Protein AF-A0A831UVM7-F1 (afdb_monomer_lite)

Radius of gyration: 15.85 Å; chains: 1; bounding box: 36×24×49 Å

Secondary structure (DSSP, 8-state):
----TTS-HHHHHHHHHHHHHHHTT----HHHHHTT----HHHHHHHHHHHHHHH-PPPPPHHHHHHHHHHHTT--HHHHHHHHHHHHHTHHHHTTS-HHHHHHHHHHHHTTT-TTHHHHHHHHHT--HHHHHHHHTTS--

Foldseek 3Di:
DLDLPPADPQLLVLLVVQLVCQLVLNHDASVVSVVVGPHDPVSNVSNNVSVCVVPVGDHHDLLSLLVQLCVQLVHDPVLSVQLVVQCVQQVVLPPPDDSLLSSLLSSCVSVVNDDCSLVSSCVSSVHDSVSNVVSNVSTDD

pLDDT: mean 91.35, std 7.38, range [43.38, 97.38]

Sequence (141 aa):
MHDLEGLSAGAVAVAALWLAARDLGGPRPLSDFLKCSKADKSAVKRAAWRLEEAARGRRPPIEDYVKMVAARARLPAPVVRRALEILEGNRRAVVGRNPWVLAAAALWLATYKEYGMLIRLAEAAGATVEGVENAARRMRV

Structure (mmCIF, N/CA/C/O backbone):
data_AF-A0A831UVM7-F1
#
_entry.id   AF-A0A831UVM7-F1
#
loop_
_atom_site.group_PDB
_atom_site.id
_atom_site.type_symbol
_atom_site.label_atom_id
_atom_site.label_alt_id
_atom_site.label_comp_id
_atom_site.label_asym_id
_atom_site.label_entity_id
_atom_site.label_seq_id
_atom_site.pdbx_PDB_ins_code
_atom_site.Cartn_x
_atom_site.Cartn_y
_atom_site.Cartn_z
_atom_site.occupancy
_atom_site.B_iso_or_equiv
_atom_site.auth_seq_id
_atom_site.auth_comp_id
_atom_site.auth_asym_id
_atom_site.auth_atom_id
_atom_site.pdbx_PDB_model_num
ATOM 1 N N . MET A 1 1 ? 4.087 7.799 -29.986 1.00 43.38 1 MET A N 1
ATOM 2 C CA . MET A 1 1 ? 4.817 6.521 -29.859 1.00 43.38 1 MET A CA 1
ATOM 3 C C . MET A 1 1 ? 5.268 6.452 -28.408 1.00 43.38 1 MET A C 1
ATOM 5 O O . MET A 1 1 ? 6.009 7.339 -28.004 1.00 43.38 1 MET A O 1
ATOM 9 N N . HIS A 1 2 ? 4.715 5.556 -27.581 1.00 58.69 2 HIS A N 1
ATOM 10 C CA . HIS A 1 2 ? 5.130 5.455 -26.172 1.00 58.69 2 HIS A CA 1
ATOM 11 C C . HIS A 1 2 ? 6.469 4.739 -26.143 1.00 58.69 2 HIS A C 1
ATOM 13 O O . HIS A 1 2 ? 6.549 3.516 -26.096 1.00 58.69 2 HIS A O 1
ATOM 19 N N . ASP A 1 3 ? 7.506 5.536 -26.315 1.00 71.12 3 ASP A N 1
ATOM 20 C CA . ASP A 1 3 ? 8.836 5.039 -26.553 1.00 71.12 3 ASP A CA 1
ATOM 21 C C . ASP A 1 3 ? 9.425 4.488 -25.249 1.00 71.12 3 ASP A C 1
ATOM 23 O O . ASP A 1 3 ? 9.542 5.207 -24.257 1.00 71.12 3 ASP A O 1
ATOM 27 N N . LEU A 1 4 ? 9.732 3.192 -25.204 1.00 79.00 4 LEU A N 1
ATOM 28 C CA . LEU A 1 4 ? 10.428 2.560 -24.079 1.00 79.00 4 LEU A CA 1
ATOM 29 C C . LEU A 1 4 ? 11.954 2.671 -24.229 1.00 79.00 4 LEU A C 1
ATOM 31 O O . LEU A 1 4 ? 12.676 2.222 -23.336 1.00 79.00 4 LEU A O 1
ATOM 35 N N . GLU A 1 5 ? 12.447 3.289 -25.306 1.00 79.31 5 GLU A N 1
ATOM 36 C CA . GLU A 1 5 ? 13.867 3.530 -25.524 1.00 79.31 5 GLU A CA 1
ATOM 37 C C . GLU A 1 5 ? 14.482 4.349 -24.379 1.00 79.31 5 GLU A C 1
ATOM 39 O O . GLU A 1 5 ? 13.838 5.142 -23.670 1.00 79.31 5 GLU A O 1
ATOM 44 N N . GLY A 1 6 ? 15.764 4.068 -24.138 1.00 82.56 6 GLY A N 1
ATOM 45 C CA . GLY A 1 6 ? 16.542 4.635 -23.038 1.00 82.56 6 GLY A CA 1
ATOM 46 C C . GLY A 1 6 ? 16.225 4.060 -21.651 1.00 82.56 6 GLY A C 1
ATOM 47 O O . GLY A 1 6 ? 16.908 4.406 -20.686 1.00 82.56 6 GLY A O 1
ATOM 48 N N . LEU A 1 7 ? 15.226 3.179 -21.509 1.00 86.75 7 LEU A N 1
ATOM 49 C CA . LEU A 1 7 ? 14.958 2.467 -20.258 1.00 86.75 7 LEU A CA 1
ATOM 50 C C . LEU A 1 7 ? 15.640 1.099 -20.256 1.00 86.75 7 LEU A C 1
ATOM 52 O O . LEU A 1 7 ? 15.671 0.391 -21.259 1.00 86.75 7 LEU A O 1
ATOM 56 N N . SER A 1 8 ? 16.171 0.694 -19.100 1.00 90.38 8 SER A N 1
ATOM 57 C CA . SER A 1 8 ? 16.760 -0.637 -18.975 1.00 90.38 8 SER A CA 1
ATOM 58 C C . SER A 1 8 ? 15.682 -1.716 -19.086 1.00 90.38 8 SER A C 1
ATOM 60 O O . SER A 1 8 ? 14.595 -1.587 -18.514 1.00 90.38 8 SER A O 1
ATOM 62 N N . ALA A 1 9 ? 16.008 -2.825 -19.755 1.00 91.19 9 ALA A N 1
ATOM 63 C CA . ALA A 1 9 ? 15.102 -3.967 -19.890 1.00 91.19 9 ALA A CA 1
ATOM 64 C C . ALA A 1 9 ? 14.595 -4.466 -18.524 1.00 91.19 9 ALA A C 1
ATOM 66 O O . ALA A 1 9 ? 13.418 -4.780 -18.368 1.00 91.19 9 ALA A O 1
ATOM 67 N N . GLY A 1 10 ? 15.458 -4.448 -17.501 1.00 92.75 10 GLY A N 1
ATOM 68 C CA . GLY A 1 10 ? 15.077 -4.796 -16.132 1.00 92.75 10 GLY A CA 1
ATOM 69 C C . GLY A 1 10 ? 14.020 -3.861 -15.534 1.00 92.75 10 GLY A C 1
ATOM 70 O O . GLY A 1 10 ? 13.100 -4.333 -14.870 1.00 92.75 10 GLY A O 1
ATOM 71 N N . ALA A 1 11 ? 14.102 -2.550 -15.781 1.00 94.12 11 ALA A N 1
ATOM 72 C CA . ALA A 1 11 ? 13.097 -1.606 -15.296 1.00 94.12 11 ALA A CA 1
ATOM 73 C C . ALA A 1 11 ? 11.744 -1.800 -15.993 1.00 94.12 11 ALA A C 1
ATOM 75 O O . ALA A 1 11 ? 10.707 -1.775 -15.328 1.00 94.12 11 ALA A O 1
ATOM 76 N N . VAL A 1 12 ? 11.762 -2.041 -17.307 1.00 94.56 12 VAL A N 1
ATOM 77 C CA . VAL A 1 12 ? 10.556 -2.326 -18.098 1.00 94.56 12 VAL A CA 1
ATOM 78 C C . VAL A 1 12 ? 9.906 -3.635 -17.650 1.00 94.56 12 VAL A C 1
ATOM 80 O O . VAL A 1 12 ? 8.703 -3.658 -17.406 1.00 94.56 12 VAL A O 1
ATOM 83 N N . ALA A 1 13 ? 10.690 -4.697 -17.451 1.00 94.62 13 ALA A N 1
ATOM 84 C CA . ALA A 1 13 ? 10.186 -5.993 -16.999 1.00 94.62 13 ALA A CA 1
ATOM 85 C C . ALA A 1 13 ? 9.521 -5.910 -15.615 1.00 94.62 13 ALA A C 1
ATOM 87 O O . ALA A 1 13 ? 8.411 -6.409 -15.425 1.00 94.62 13 ALA A O 1
ATOM 88 N N . VAL A 1 14 ? 10.159 -5.230 -14.652 1.00 96.44 14 VAL A N 1
ATOM 89 C CA . VAL A 1 14 ? 9.581 -5.027 -13.312 1.00 96.44 14 VAL A CA 1
ATOM 90 C C . VAL A 1 14 ? 8.299 -4.200 -13.386 1.00 96.44 14 VAL A C 1
ATOM 92 O O . VAL A 1 14 ? 7.321 -4.529 -12.716 1.00 96.44 14 VAL A O 1
ATOM 95 N N . ALA A 1 15 ? 8.286 -3.137 -14.193 1.00 95.25 15 ALA A N 1
ATOM 96 C CA . ALA A 1 15 ? 7.106 -2.301 -14.370 1.00 95.25 15 ALA A CA 1
ATOM 97 C C . ALA A 1 15 ? 5.937 -3.088 -14.975 1.00 95.25 15 ALA A C 1
ATOM 99 O O . ALA A 1 15 ? 4.834 -3.037 -14.437 1.00 95.25 15 ALA A O 1
ATOM 100 N N . ALA A 1 16 ? 6.186 -3.856 -16.037 1.00 94.38 16 ALA A N 1
ATOM 101 C CA . ALA A 1 16 ? 5.179 -4.691 -16.681 1.00 94.38 16 ALA A CA 1
ATOM 102 C C . ALA A 1 16 ? 4.591 -5.718 -15.704 1.00 94.38 16 ALA A C 1
ATOM 104 O O . ALA A 1 16 ? 3.373 -5.834 -15.594 1.00 94.38 16 ALA A O 1
ATOM 105 N N . LEU A 1 17 ? 5.439 -6.400 -14.928 1.00 94.88 17 LEU A N 1
ATOM 106 C CA . LEU A 1 17 ? 4.988 -7.367 -13.928 1.00 94.88 17 LEU A CA 1
ATOM 107 C C . LEU A 1 17 ? 4.166 -6.704 -12.809 1.00 94.88 17 LEU A C 1
ATOM 109 O O . LEU A 1 17 ? 3.134 -7.233 -12.392 1.00 94.88 17 LEU A O 1
ATOM 113 N N . TRP A 1 18 ? 4.594 -5.527 -12.341 1.00 94.19 18 TRP A N 1
ATOM 114 C CA . TRP A 1 18 ? 3.866 -4.765 -11.326 1.00 94.19 18 TRP A CA 1
ATOM 115 C C . TRP A 1 18 ? 2.477 -4.326 -11.809 1.00 94.19 18 TRP A C 1
ATOM 117 O O . TRP A 1 18 ? 1.506 -4.409 -11.052 1.00 94.19 18 TRP A O 1
ATOM 127 N N . LEU A 1 19 ? 2.372 -3.877 -13.061 1.00 93.69 19 LEU A N 1
ATOM 128 C CA . LEU A 1 19 ? 1.104 -3.483 -13.674 1.00 93.69 19 LEU A CA 1
ATOM 129 C C . LEU A 1 19 ? 0.198 -4.689 -13.930 1.00 93.69 19 LEU A C 1
ATOM 131 O O . LEU A 1 19 ? -0.966 -4.652 -13.541 1.00 93.69 19 LEU A O 1
ATOM 135 N N . ALA A 1 20 ? 0.737 -5.791 -14.451 1.00 92.88 20 ALA A N 1
ATOM 136 C CA . ALA A 1 20 ? -0.022 -7.021 -14.663 1.00 92.88 20 ALA A CA 1
ATOM 137 C C . ALA A 1 20 ? -0.634 -7.553 -13.355 1.00 92.88 20 ALA A C 1
ATOM 139 O O . ALA A 1 20 ? -1.801 -7.937 -13.322 1.00 92.88 20 ALA A O 1
ATOM 140 N N . ALA A 1 21 ? 0.109 -7.507 -12.242 1.00 91.81 21 ALA A N 1
ATOM 141 C CA . ALA A 1 21 ? -0.421 -7.895 -10.933 1.00 91.81 21 ALA A CA 1
ATOM 142 C C . ALA A 1 21 ? -1.623 -7.034 -10.499 1.00 91.81 21 ALA A C 1
ATOM 144 O O . ALA A 1 21 ? -2.563 -7.537 -9.880 1.00 91.81 21 ALA A O 1
ATOM 145 N N . ARG A 1 22 ? -1.612 -5.734 -10.830 1.00 89.88 22 ARG A N 1
ATOM 146 C CA . ARG A 1 22 ? -2.749 -4.838 -10.577 1.00 89.88 22 ARG A CA 1
ATOM 147 C C . ARG A 1 22 ? -3.937 -5.186 -11.469 1.00 89.88 22 ARG A C 1
ATOM 149 O O . ARG A 1 22 ? -5.047 -5.275 -10.953 1.00 89.88 22 ARG A O 1
ATOM 156 N N . ASP A 1 23 ? -3.706 -5.423 -12.755 1.00 88.50 23 ASP A N 1
ATOM 157 C CA . ASP A 1 23 ? -4.766 -5.735 -13.720 1.00 88.50 23 ASP A CA 1
ATOM 158 C C . ASP A 1 23 ? -5.493 -7.045 -13.390 1.00 88.50 23 ASP A C 1
ATOM 160 O O . ASP A 1 23 ? -6.717 -7.127 -13.506 1.00 88.50 23 ASP A O 1
ATOM 164 N N . LEU A 1 24 ? -4.760 -8.033 -12.870 1.00 88.81 24 LEU A N 1
ATOM 165 C CA . LEU A 1 24 ? -5.295 -9.316 -12.405 1.00 88.81 24 LEU A CA 1
ATOM 166 C C . LEU A 1 24 ? -6.049 -9.232 -11.060 1.00 88.81 24 LEU A C 1
ATOM 168 O O . LEU A 1 24 ? -6.461 -10.256 -10.521 1.00 88.81 24 LEU A O 1
ATOM 172 N N . GLY A 1 25 ? -6.237 -8.033 -10.495 1.00 84.31 25 GLY A N 1
ATOM 173 C CA . GLY A 1 25 ? -6.994 -7.823 -9.252 1.00 84.31 25 GLY A CA 1
ATOM 174 C C . GLY A 1 25 ? -6.216 -8.132 -7.969 1.00 84.31 25 GLY A C 1
ATOM 175 O O . GLY A 1 25 ? -6.789 -8.141 -6.883 1.00 84.31 25 GLY A O 1
ATOM 176 N N . GLY A 1 26 ? -4.904 -8.359 -8.064 1.00 87.75 26 GLY A N 1
ATOM 177 C CA . GLY A 1 26 ? -4.028 -8.637 -6.928 1.00 87.75 26 GLY A CA 1
ATOM 178 C C . GLY A 1 26 ? -2.952 -7.568 -6.748 1.00 87.75 26 GLY A C 1
ATOM 179 O O . GLY A 1 26 ? -1.769 -7.910 -6.828 1.00 87.75 26 GLY A O 1
ATOM 180 N N . PRO A 1 27 ? -3.300 -6.285 -6.498 1.00 92.44 27 PRO A N 1
ATOM 181 C CA . PRO A 1 27 ? -2.305 -5.226 -6.409 1.00 92.44 27 PRO A CA 1
ATOM 182 C C . PRO A 1 27 ? -1.262 -5.545 -5.332 1.00 92.44 27 PRO A C 1
ATOM 184 O O . PRO A 1 27 ? -1.576 -6.004 -4.232 1.00 92.44 27 PRO A O 1
ATOM 187 N N . ARG A 1 28 ? 0.005 -5.273 -5.645 1.00 93.06 28 ARG A N 1
ATOM 188 C CA . ARG A 1 28 ? 1.141 -5.413 -4.726 1.00 93.06 28 ARG A CA 1
ATOM 189 C C . ARG A 1 28 ? 1.931 -4.099 -4.659 1.00 93.06 28 ARG A C 1
ATOM 191 O O . ARG A 1 28 ? 1.984 -3.380 -5.666 1.00 93.06 28 ARG A O 1
ATOM 198 N N . PRO A 1 29 ? 2.520 -3.736 -3.505 1.00 93.1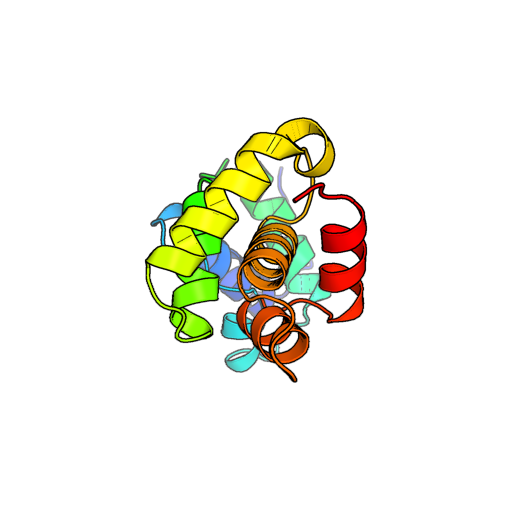2 29 PRO A N 1
ATOM 199 C CA . PRO A 1 29 ? 3.384 -2.566 -3.423 1.00 93.12 29 PRO A CA 1
ATOM 200 C C . PRO A 1 29 ? 4.578 -2.722 -4.364 1.00 93.12 29 PRO A C 1
ATOM 202 O O . PRO A 1 29 ? 5.142 -3.807 -4.482 1.00 93.12 29 PRO A O 1
ATOM 205 N N . LEU A 1 30 ? 5.016 -1.630 -4.995 1.00 93.06 30 LEU A N 1
ATOM 206 C CA . LEU A 1 30 ? 6.169 -1.662 -5.904 1.00 93.06 30 LEU A CA 1
ATOM 207 C C . LEU A 1 30 ? 7.437 -2.214 -5.220 1.00 93.06 30 LEU A C 1
ATOM 209 O O . LEU A 1 30 ? 8.259 -2.868 -5.856 1.00 93.06 30 LEU A O 1
ATOM 213 N N . SER A 1 31 ? 7.577 -1.986 -3.911 1.00 91.81 31 SER A N 1
ATOM 214 C CA . SER A 1 31 ? 8.677 -2.515 -3.101 1.00 91.81 31 SER A CA 1
ATOM 215 C C . SER A 1 31 ? 8.775 -4.040 -3.116 1.00 91.81 31 SER A C 1
ATOM 217 O O . SER A 1 31 ? 9.871 -4.554 -2.939 1.00 91.81 31 SER A O 1
ATOM 219 N N . ASP A 1 32 ? 7.673 -4.765 -3.328 1.00 92.50 32 ASP A N 1
ATOM 220 C CA . ASP A 1 32 ? 7.708 -6.229 -3.383 1.00 92.50 32 ASP A CA 1
ATOM 221 C C . ASP A 1 32 ? 8.480 -6.723 -4.616 1.00 92.50 32 ASP A C 1
ATOM 223 O O . ASP A 1 32 ? 9.225 -7.690 -4.518 1.00 92.50 32 ASP A O 1
ATOM 227 N N . PHE A 1 33 ? 8.378 -6.020 -5.747 1.00 93.94 33 PHE A N 1
ATOM 228 C CA . PHE A 1 33 ? 9.073 -6.388 -6.986 1.00 93.94 33 PHE A CA 1
ATOM 229 C C . PHE A 1 33 ? 10.522 -5.902 -7.006 1.00 93.94 33 PHE A C 1
ATOM 231 O O . PHE A 1 33 ? 11.400 -6.567 -7.552 1.00 93.94 33 PHE A O 1
ATOM 238 N N . LEU A 1 34 ? 10.791 -4.757 -6.371 1.00 93.06 34 LEU A N 1
ATOM 239 C CA . LEU A 1 34 ? 12.146 -4.214 -6.258 1.00 93.06 34 LEU A CA 1
ATOM 240 C C . LEU A 1 34 ? 13.058 -5.084 -5.382 1.00 93.06 34 LEU A C 1
ATOM 242 O O . LEU A 1 34 ? 14.262 -5.076 -5.589 1.00 93.06 34 LEU A O 1
ATOM 246 N N . LYS A 1 35 ? 12.514 -5.884 -4.454 1.00 90.06 35 LYS A N 1
ATOM 247 C CA . LYS A 1 35 ? 13.309 -6.861 -3.683 1.00 90.06 35 LYS A CA 1
ATOM 248 C C . LYS A 1 35 ? 13.970 -7.923 -4.565 1.00 90.06 35 LYS A C 1
ATOM 250 O O . LYS A 1 35 ? 15.009 -8.457 -4.198 1.00 90.06 35 LYS A O 1
ATOM 255 N N . CYS A 1 36 ? 13.372 -8.224 -5.715 1.00 87.38 36 CYS A N 1
ATOM 256 C CA . CYS A 1 36 ? 13.833 -9.260 -6.636 1.00 87.38 36 CYS A CA 1
ATOM 257 C C . CYS A 1 36 ? 14.585 -8.684 -7.847 1.00 87.38 36 CYS A C 1
ATOM 259 O O . CYS A 1 36 ? 14.857 -9.414 -8.796 1.00 87.38 36 CYS A O 1
ATOM 261 N N . SER A 1 37 ? 14.896 -7.382 -7.858 1.00 90.50 37 SER A N 1
ATOM 262 C CA . SER A 1 37 ? 15.490 -6.710 -9.014 1.00 90.50 37 SER A CA 1
ATOM 263 C C . SER A 1 37 ? 16.532 -5.674 -8.610 1.00 90.50 37 SER A C 1
ATOM 265 O O . SER A 1 37 ? 16.418 -5.015 -7.585 1.00 90.50 37 SER A O 1
ATOM 267 N N . LYS A 1 38 ? 17.538 -5.483 -9.468 1.00 90.19 38 LYS A N 1
ATOM 268 C CA . LYS A 1 38 ? 18.521 -4.393 -9.352 1.00 90.19 38 LYS A CA 1
ATOM 269 C C . LYS A 1 38 ? 18.064 -3.105 -10.052 1.00 90.19 38 LYS A C 1
ATOM 271 O O . LYS A 1 38 ? 18.834 -2.153 -10.141 1.00 90.19 38 LYS A O 1
ATOM 276 N N . ALA A 1 39 ? 16.852 -3.083 -10.609 1.00 92.56 39 ALA A N 1
ATOM 277 C CA . ALA A 1 39 ? 16.336 -1.920 -11.318 1.00 92.56 39 ALA A CA 1
ATOM 278 C C . ALA A 1 39 ? 16.118 -0.732 -10.372 1.00 92.56 39 ALA A C 1
ATOM 280 O O . ALA A 1 39 ? 15.558 -0.871 -9.283 1.00 92.56 39 ALA A O 1
ATOM 281 N N . ASP A 1 40 ? 16.505 0.458 -10.828 1.00 91.56 40 ASP A N 1
ATOM 282 C CA . ASP A 1 40 ? 16.253 1.685 -10.087 1.00 91.56 40 ASP A CA 1
ATOM 283 C C . ASP A 1 40 ? 14.746 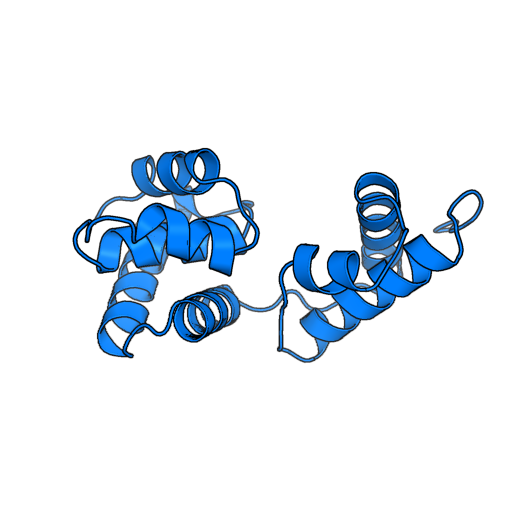1.986 -9.995 1.00 91.56 40 ASP A C 1
ATOM 285 O O . ASP A 1 40 ? 14.011 1.948 -10.987 1.00 91.56 40 ASP A O 1
ATOM 289 N N . LYS A 1 41 ? 14.284 2.356 -8.797 1.00 92.69 41 LYS A N 1
ATOM 290 C CA . LYS A 1 41 ? 12.874 2.652 -8.509 1.00 92.69 41 LYS A CA 1
ATOM 291 C C . LYS A 1 41 ? 12.332 3.783 -9.382 1.00 92.69 41 LYS A C 1
ATOM 293 O O . LYS A 1 41 ? 11.163 3.733 -9.767 1.00 92.69 41 LYS A O 1
ATOM 298 N N . SER A 1 42 ? 13.137 4.809 -9.672 1.00 92.62 42 SER A N 1
ATOM 299 C CA . SER A 1 42 ? 12.693 5.924 -10.517 1.00 92.62 42 SER A CA 1
ATOM 300 C C . SER A 1 42 ? 12.535 5.480 -11.972 1.00 92.62 42 SER A C 1
ATOM 302 O O . SER A 1 42 ? 11.533 5.815 -12.603 1.00 92.62 42 SER A O 1
ATOM 304 N N . ALA A 1 43 ? 13.455 4.647 -12.471 1.00 93.25 43 ALA A N 1
ATOM 305 C CA . ALA A 1 43 ? 13.366 4.045 -13.798 1.00 93.25 43 ALA A CA 1
ATOM 306 C C . ALA A 1 43 ? 12.136 3.137 -13.933 1.00 93.25 43 ALA A C 1
ATOM 308 O O . ALA A 1 43 ? 11.405 3.253 -14.914 1.00 93.25 43 ALA A O 1
ATOM 309 N N . VAL A 1 44 ? 11.848 2.308 -12.923 1.00 95.31 44 VAL A N 1
ATOM 310 C CA . VAL A 1 44 ? 10.651 1.451 -12.921 1.00 95.31 44 VAL A CA 1
ATOM 311 C C . VAL A 1 44 ? 9.369 2.282 -12.932 1.00 95.31 44 VAL A C 1
ATOM 313 O O . VAL A 1 44 ? 8.444 1.974 -13.675 1.00 95.31 44 VAL A O 1
ATOM 316 N N . LYS A 1 45 ? 9.302 3.375 -12.160 1.00 93.06 45 LYS A N 1
ATOM 317 C CA . LYS A 1 45 ? 8.140 4.280 -12.186 1.00 93.06 45 LYS A CA 1
ATOM 318 C C . LYS A 1 45 ? 7.955 4.958 -13.544 1.00 93.06 45 LYS A C 1
ATOM 320 O O . LYS A 1 45 ? 6.822 5.055 -14.004 1.00 93.06 45 LYS A O 1
ATOM 325 N N . ARG A 1 46 ? 9.044 5.407 -14.184 1.00 92.56 46 ARG A N 1
ATOM 326 C CA . ARG A 1 46 ? 8.995 5.973 -15.543 1.00 92.56 46 ARG A CA 1
ATOM 327 C C . ARG A 1 46 ? 8.485 4.944 -16.551 1.00 92.56 46 ARG A C 1
ATOM 329 O O . ARG A 1 46 ? 7.588 5.259 -17.324 1.00 92.56 46 ARG A O 1
ATOM 336 N N . ALA A 1 47 ? 9.011 3.719 -16.501 1.00 94.12 47 ALA A N 1
ATOM 337 C CA . ALA A 1 47 ? 8.560 2.619 -17.349 1.00 94.12 47 ALA A CA 1
ATOM 338 C C . ALA A 1 47 ? 7.074 2.305 -17.127 1.00 94.12 47 ALA A C 1
ATOM 340 O O . ALA A 1 47 ? 6.319 2.208 -18.086 1.00 94.12 47 ALA A O 1
ATOM 341 N N . ALA A 1 48 ? 6.640 2.214 -15.867 1.00 92.81 48 ALA A N 1
ATOM 342 C CA . ALA A 1 48 ? 5.250 1.934 -15.527 1.00 92.81 48 ALA A CA 1
ATOM 343 C C . ALA A 1 48 ? 4.300 3.016 -16.051 1.00 92.81 48 ALA A C 1
ATOM 345 O O . ALA A 1 48 ? 3.258 2.683 -16.595 1.00 92.81 48 ALA A O 1
ATOM 346 N N . TRP A 1 49 ? 4.675 4.292 -15.943 1.00 90.25 49 TRP A N 1
ATOM 347 C CA . TRP A 1 49 ? 3.872 5.383 -16.491 1.00 90.25 49 TRP A CA 1
ATOM 348 C C . TRP A 1 49 ? 3.709 5.262 -18.015 1.00 90.25 49 TRP A C 1
ATOM 350 O O . TRP A 1 49 ? 2.583 5.266 -18.501 1.00 90.25 49 TRP A O 1
ATOM 360 N N . ARG A 1 50 ? 4.806 5.039 -18.759 1.00 91.06 50 ARG A N 1
ATOM 361 C CA . ARG A 1 50 ? 4.756 4.843 -20.223 1.00 91.06 50 ARG A CA 1
ATOM 362 C C . ARG A 1 50 ? 3.921 3.617 -20.621 1.00 91.06 50 ARG A C 1
ATOM 364 O O . ARG A 1 50 ? 3.186 3.659 -21.603 1.00 91.06 50 ARG A O 1
ATOM 371 N N . LEU A 1 51 ? 4.026 2.527 -19.857 1.00 91.00 51 LEU A N 1
ATOM 372 C CA . LEU A 1 51 ? 3.251 1.306 -20.083 1.00 91.00 51 LEU A CA 1
ATOM 373 C C . LEU A 1 51 ? 1.760 1.494 -19.774 1.00 91.00 51 LEU A C 1
ATOM 375 O O . LEU A 1 51 ? 0.931 0.990 -20.523 1.00 91.00 51 LEU A O 1
ATOM 379 N N . GLU A 1 52 ? 1.399 2.219 -18.712 1.00 88.12 52 GLU A N 1
ATOM 380 C CA . GLU A 1 52 ? -0.004 2.522 -18.398 1.00 88.12 52 GLU A CA 1
ATOM 381 C C . GLU A 1 52 ? -0.664 3.368 -19.493 1.00 88.12 52 GLU A C 1
ATOM 383 O O . GLU A 1 52 ? -1.812 3.094 -19.847 1.00 88.12 52 GLU A O 1
ATOM 388 N N . GLU A 1 53 ? 0.050 4.347 -20.061 1.00 85.75 53 GLU A N 1
ATOM 389 C CA . GLU A 1 53 ? -0.455 5.134 -21.193 1.00 85.75 53 GLU A CA 1
ATOM 390 C C . GLU A 1 53 ? -0.749 4.260 -22.420 1.00 85.75 53 GLU A C 1
ATOM 392 O O . GLU A 1 53 ? -1.781 4.434 -23.071 1.00 85.75 53 GLU A O 1
ATOM 397 N N . ALA A 1 54 ? 0.131 3.296 -22.706 1.00 84.62 54 ALA A N 1
ATOM 398 C CA . ALA A 1 54 ? -0.004 2.402 -23.851 1.00 84.62 54 ALA A CA 1
ATOM 399 C C . ALA A 1 54 ? -1.088 1.329 -23.646 1.00 84.62 54 ALA A C 1
ATOM 401 O O . ALA A 1 54 ? -1.885 1.071 -24.545 1.00 84.62 54 ALA A O 1
ATOM 402 N N . ALA A 1 55 ? -1.117 0.696 -22.471 1.00 82.62 55 ALA A N 1
ATOM 403 C CA . ALA A 1 55 ? -1.957 -0.468 -22.198 1.00 82.62 55 ALA A CA 1
ATOM 404 C C . ALA A 1 55 ? -3.358 -0.112 -21.679 1.00 82.62 55 ALA A C 1
ATOM 406 O O . ALA A 1 55 ? -4.257 -0.945 -21.760 1.00 82.62 55 ALA A O 1
ATOM 407 N N . ARG A 1 56 ? -3.555 1.099 -21.130 1.00 80.69 56 ARG A N 1
ATOM 408 C CA . ARG A 1 56 ? -4.802 1.517 -20.456 1.00 80.69 56 ARG A CA 1
ATOM 409 C C . ARG A 1 56 ? -5.289 0.482 -19.430 1.00 80.69 56 ARG A C 1
ATOM 411 O O . ARG A 1 56 ? -6.462 0.114 -19.409 1.00 80.69 56 ARG A O 1
ATOM 418 N N . GLY A 1 57 ? -4.360 0.014 -18.594 1.00 77.19 57 GLY A N 1
ATOM 419 C CA . GLY A 1 57 ? -4.605 -1.023 -17.590 1.00 77.19 57 GLY A CA 1
ATOM 420 C C . GLY A 1 57 ? -5.731 -0.677 -16.608 1.00 77.19 57 GLY A C 1
ATOM 421 O O . GLY A 1 57 ? -6.095 0.486 -16.393 1.00 77.19 57 GL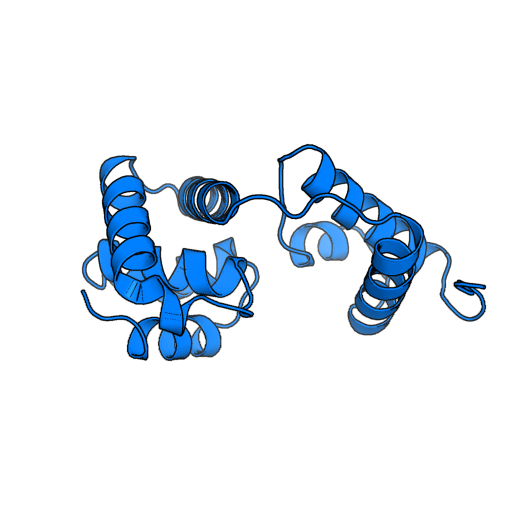Y A O 1
ATOM 422 N N . ARG A 1 58 ? -6.285 -1.708 -15.973 1.00 82.56 58 ARG A N 1
ATOM 423 C CA . ARG A 1 58 ? -7.345 -1.570 -14.977 1.00 82.56 58 ARG A CA 1
ATOM 424 C C . ARG A 1 58 ? -6.752 -1.016 -13.686 1.00 82.56 58 ARG A C 1
ATOM 426 O O . ARG A 1 58 ? -5.795 -1.538 -13.118 1.00 82.56 58 ARG A O 1
ATOM 433 N N . ARG A 1 59 ? -7.389 0.011 -13.127 1.00 83.81 59 ARG A N 1
ATOM 434 C CA . ARG A 1 59 ? -7.103 0.435 -11.753 1.00 83.81 59 ARG A CA 1
ATOM 435 C C . ARG A 1 59 ? -8.019 -0.330 -10.794 1.00 83.81 59 ARG A C 1
ATOM 437 O O . ARG A 1 59 ? -9.235 -0.182 -10.915 1.00 83.81 59 ARG A O 1
ATOM 444 N N . PRO A 1 60 ? -7.480 -1.145 -9.866 1.00 90.12 60 PRO A N 1
ATOM 445 C CA . PRO A 1 60 ? -8.308 -1.803 -8.868 1.00 90.12 60 PRO A CA 1
ATOM 446 C C . PRO A 1 60 ? -9.089 -0.782 -8.031 1.00 90.12 60 PRO A C 1
ATOM 448 O O . PRO A 1 60 ? -8.604 0.337 -7.814 1.00 90.12 60 PRO A O 1
ATOM 451 N N . PRO A 1 61 ? -10.285 -1.149 -7.560 1.00 91.75 61 PRO A N 1
ATOM 452 C CA . PRO A 1 61 ? -11.048 -0.336 -6.627 1.00 91.75 61 PRO A CA 1
ATOM 453 C C . PRO A 1 61 ? -10.312 -0.243 -5.273 1.00 91.75 61 PRO A C 1
ATOM 455 O O . PRO A 1 61 ? -9.447 -1.067 -4.958 1.00 91.75 61 PRO A O 1
ATOM 458 N N . ILE A 1 62 ? -10.593 0.794 -4.474 1.00 92.88 62 ILE A N 1
ATOM 459 C CA . ILE A 1 62 ? -9.838 1.075 -3.236 1.00 92.88 62 ILE A CA 1
ATOM 460 C C . ILE A 1 62 ? -9.953 -0.066 -2.213 1.00 92.88 62 ILE A C 1
ATOM 462 O O . ILE A 1 62 ? -9.015 -0.337 -1.464 1.00 92.88 62 ILE A O 1
ATOM 466 N N . GLU A 1 63 ? -11.069 -0.784 -2.244 1.00 94.25 63 GLU A N 1
ATOM 467 C CA . GLU A 1 63 ? -11.398 -1.946 -1.431 1.00 94.25 63 GLU A CA 1
ATOM 468 C C . GLU A 1 63 ? -10.339 -3.043 -1.550 1.00 94.25 63 GLU A C 1
ATOM 470 O O . GLU A 1 63 ? -9.971 -3.656 -0.547 1.00 94.25 63 GLU A O 1
ATOM 475 N N . ASP A 1 64 ? -9.804 -3.268 -2.752 1.00 95.06 64 ASP A N 1
ATOM 476 C CA . ASP A 1 64 ? -8.793 -4.300 -2.985 1.00 95.06 64 ASP A CA 1
ATOM 477 C C . ASP A 1 64 ? -7.459 -3.924 -2.333 1.00 95.06 64 ASP A C 1
ATOM 479 O O . ASP A 1 64 ? -6.773 -4.779 -1.768 1.00 95.06 64 ASP A O 1
ATOM 483 N N . TYR A 1 65 ? -7.123 -2.630 -2.307 1.00 95.69 65 TYR A N 1
ATOM 484 C CA . TYR A 1 65 ? -5.956 -2.133 -1.577 1.00 95.69 65 TYR A CA 1
ATOM 485 C C . TYR A 1 65 ? -6.141 -2.268 -0.064 1.00 95.69 65 TYR A C 1
ATOM 487 O O . TYR A 1 65 ? -5.220 -2.714 0.619 1.00 95.69 65 TYR A O 1
ATOM 495 N N . VAL A 1 66 ? -7.325 -1.943 0.466 1.00 96.94 66 VAL A N 1
ATOM 496 C CA . VAL A 1 66 ? -7.630 -2.101 1.899 1.00 96.94 66 VAL A CA 1
ATOM 497 C C . VAL A 1 66 ? -7.516 -3.562 2.316 1.00 96.94 66 VAL A C 1
ATOM 499 O O . VAL A 1 66 ? -6.806 -3.864 3.275 1.00 96.94 66 VAL A O 1
ATOM 502 N N . LYS A 1 67 ? -8.138 -4.481 1.568 1.00 96.12 67 LYS A N 1
ATOM 503 C CA . LYS A 1 67 ? -8.037 -5.927 1.818 1.00 96.12 67 LYS A CA 1
ATOM 504 C C . LYS A 1 67 ? -6.586 -6.399 1.789 1.00 96.12 67 LYS A C 1
ATOM 506 O O . LYS A 1 67 ? -6.178 -7.169 2.655 1.00 96.12 67 LYS A O 1
ATOM 511 N N . MET A 1 68 ? -5.792 -5.909 0.837 1.00 96.56 68 MET A N 1
ATOM 512 C CA . MET A 1 68 ? -4.391 -6.301 0.711 1.00 96.56 68 MET A CA 1
ATOM 513 C C . MET A 1 68 ? -3.532 -5.825 1.885 1.00 96.56 68 MET A C 1
ATOM 515 O O . MET A 1 68 ? -2.771 -6.609 2.454 1.00 96.56 68 MET A O 1
ATOM 519 N N . VAL A 1 69 ? -3.650 -4.549 2.261 1.00 97.12 69 VAL A N 1
ATOM 520 C CA . VAL A 1 69 ? -2.913 -3.987 3.401 1.00 97.12 69 VAL A CA 1
ATOM 521 C C . VAL A 1 69 ? -3.336 -4.685 4.690 1.00 97.12 69 VAL A C 1
ATOM 523 O O . VAL A 1 69 ? -2.474 -5.086 5.467 1.00 97.12 69 VAL A O 1
ATOM 526 N N . ALA A 1 70 ? -4.636 -4.910 4.887 1.00 97.00 70 ALA A N 1
ATOM 527 C CA . ALA A 1 70 ? -5.158 -5.613 6.050 1.00 97.00 70 ALA A CA 1
ATOM 528 C C . ALA A 1 70 ? -4.644 -7.054 6.146 1.00 97.00 70 ALA A C 1
ATOM 530 O O . ALA A 1 70 ? -4.207 -7.464 7.217 1.00 97.00 70 ALA A O 1
ATOM 531 N N . ALA A 1 71 ? -4.620 -7.800 5.037 1.00 96.38 71 ALA A N 1
ATOM 532 C CA . ALA A 1 71 ? -4.080 -9.158 5.008 1.00 96.38 71 ALA A CA 1
ATOM 533 C C . ALA A 1 71 ? -2.587 -9.185 5.373 1.00 96.38 71 ALA A C 1
ATOM 535 O O . ALA A 1 71 ? -2.165 -9.968 6.226 1.00 96.38 71 ALA A O 1
ATOM 536 N N . ARG A 1 72 ? -1.786 -8.282 4.790 1.00 94.81 72 ARG A N 1
ATOM 537 C CA . ARG A 1 72 ? -0.348 -8.149 5.095 1.00 94.81 72 ARG A CA 1
ATOM 538 C C . ARG A 1 72 ? -0.105 -7.751 6.548 1.00 94.81 72 ARG A C 1
ATOM 540 O O . ARG A 1 72 ? 0.797 -8.276 7.193 1.00 94.81 72 ARG A O 1
ATOM 547 N N . ALA A 1 73 ? -0.945 -6.866 7.071 1.00 95.31 73 ALA A N 1
ATOM 548 C CA . ALA A 1 73 ? -0.935 -6.432 8.456 1.00 95.31 73 ALA A CA 1
ATOM 549 C C . ALA A 1 73 ? -1.776 -7.336 9.370 1.00 95.31 73 ALA A C 1
ATOM 551 O O . ALA A 1 73 ? -2.087 -6.893 10.468 1.00 95.31 73 ALA A O 1
ATOM 552 N N . ARG A 1 74 ? -2.147 -8.558 8.954 1.00 95.56 74 ARG A N 1
ATOM 553 C CA . ARG A 1 74 ? -2.915 -9.566 9.719 1.00 95.56 74 ARG A CA 1
ATOM 554 C C . ARG A 1 74 ? -4.063 -8.983 10.554 1.00 95.56 74 ARG A C 1
ATOM 556 O O . ARG A 1 74 ? -4.180 -9.273 11.741 1.00 95.56 74 ARG A O 1
ATOM 563 N N . LEU A 1 75 ? -4.860 -8.115 9.942 1.00 95.44 75 LEU A N 1
ATOM 564 C CA . LEU A 1 75 ? -5.998 -7.470 10.584 1.00 95.44 75 LEU A CA 1
ATOM 565 C C . LEU A 1 75 ? -7.289 -8.274 10.388 1.00 95.44 75 LEU A C 1
ATOM 567 O O . LEU A 1 75 ? -7.483 -8.869 9.325 1.00 95.44 75 LEU A O 1
ATOM 571 N N . PRO A 1 76 ? -8.198 -8.269 11.378 1.00 95.44 76 PRO A N 1
ATOM 572 C CA . PRO A 1 76 ? -9.456 -8.991 11.282 1.00 95.44 76 PRO A CA 1
ATOM 573 C C . PRO A 1 76 ? -10.486 -8.228 10.429 1.00 95.44 76 PRO A C 1
ATOM 575 O O . PRO A 1 76 ? -10.438 -7.004 10.280 1.00 95.44 76 PRO A O 1
ATOM 578 N N . ALA A 1 77 ? -11.474 -8.954 9.897 1.00 95.62 77 ALA A N 1
ATOM 579 C CA . ALA A 1 77 ? -12.509 -8.408 9.012 1.00 95.62 77 ALA A CA 1
ATOM 580 C C . ALA A 1 77 ? -13.309 -7.204 9.573 1.00 95.62 77 ALA A C 1
ATOM 582 O O . ALA A 1 77 ? -13.635 -6.314 8.783 1.00 95.62 77 ALA A O 1
ATOM 583 N N . PRO A 1 78 ? -13.612 -7.098 10.887 1.00 96.31 78 PRO A N 1
ATOM 584 C CA . PRO A 1 78 ? -14.295 -5.923 11.435 1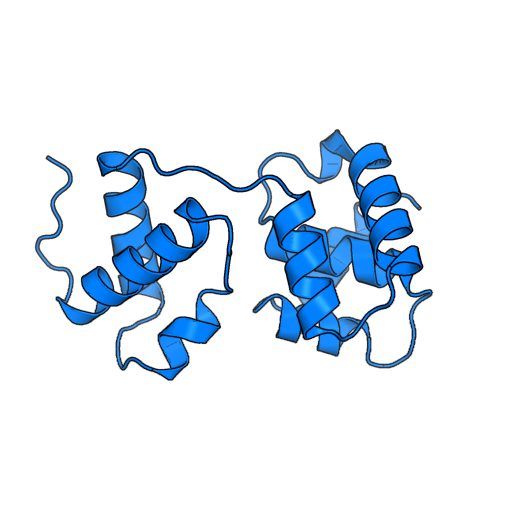.00 96.31 78 PRO A CA 1
ATOM 585 C C . PRO A 1 78 ? -13.514 -4.618 11.237 1.00 96.31 78 PRO A C 1
ATOM 587 O O . PRO A 1 78 ? -14.104 -3.591 10.912 1.00 96.31 78 PRO A O 1
ATOM 590 N N . VAL A 1 79 ? -12.181 -4.666 11.346 1.00 96.12 79 VAL A N 1
ATOM 591 C CA . VAL A 1 79 ? -11.313 -3.498 11.124 1.00 96.12 79 VAL A CA 1
ATOM 592 C C . VAL A 1 79 ? -11.349 -3.073 9.657 1.00 96.12 79 VAL A C 1
ATOM 594 O O . VAL A 1 79 ? -11.433 -1.885 9.357 1.00 96.12 79 VAL A O 1
ATOM 597 N N . VAL A 1 80 ? -11.350 -4.042 8.735 1.00 97.31 80 VAL A N 1
ATOM 598 C CA . VAL A 1 80 ? -11.488 -3.780 7.294 1.00 97.31 80 VAL A CA 1
ATOM 599 C C . VAL A 1 80 ? -12.810 -3.082 6.995 1.00 97.31 80 VAL A C 1
ATOM 601 O O . VAL A 1 80 ? -12.817 -2.078 6.288 1.00 97.31 80 VAL A O 1
ATOM 604 N N . ARG A 1 81 ? -13.918 -3.575 7.562 1.00 97.12 81 ARG A N 1
ATOM 605 C CA . ARG A 1 81 ? -15.243 -2.966 7.389 1.00 97.12 81 ARG A CA 1
ATOM 606 C C . ARG A 1 81 ? -15.248 -1.512 7.859 1.00 97.12 81 ARG A C 1
ATOM 608 O O . ARG A 1 81 ? -15.617 -0.632 7.089 1.00 97.12 81 ARG A O 1
ATOM 615 N N . ARG A 1 82 ? -14.742 -1.258 9.068 1.00 96.50 82 ARG A N 1
ATOM 616 C CA . ARG A 1 82 ? -14.655 0.096 9.626 1.00 96.50 82 ARG A CA 1
ATOM 617 C C . ARG A 1 82 ? -13.778 1.024 8.780 1.00 96.50 82 ARG A C 1
ATOM 619 O O . ARG A 1 82 ? -14.126 2.181 8.577 1.00 96.50 82 ARG A O 1
ATOM 626 N N . ALA A 1 83 ? -12.661 0.531 8.248 1.00 97.19 83 ALA A N 1
ATOM 627 C CA . ALA A 1 83 ? -11.799 1.318 7.368 1.00 97.19 83 ALA A CA 1
ATOM 628 C C . ALA A 1 83 ? -12.501 1.716 6.057 1.00 97.19 83 ALA A C 1
ATOM 630 O O . ALA A 1 83 ? -12.320 2.837 5.581 1.00 97.19 83 ALA A O 1
ATOM 631 N N . LEU A 1 84 ? -13.319 0.828 5.484 1.00 96.94 84 LEU A N 1
ATOM 632 C CA . LEU A 1 84 ? -14.109 1.137 4.289 1.00 96.94 84 LEU A CA 1
ATOM 633 C C . LEU A 1 84 ? -15.182 2.197 4.568 1.00 96.94 84 LEU A C 1
ATOM 635 O O . LEU A 1 84 ? -15.309 3.129 3.780 1.00 96.94 84 LEU A O 1
ATOM 639 N N . GLU A 1 85 ? -15.868 2.123 5.711 1.00 96.44 85 GLU A N 1
ATOM 640 C CA . GLU A 1 85 ? -16.817 3.162 6.150 1.00 96.44 85 GLU A CA 1
ATOM 641 C C . GLU A 1 85 ? -16.138 4.536 6.277 1.00 96.44 85 GLU A C 1
ATOM 643 O O . GLU A 1 85 ? -16.665 5.546 5.807 1.00 96.44 85 GLU A O 1
ATOM 648 N N . ILE A 1 86 ? -14.933 4.580 6.862 1.00 95.94 86 ILE A N 1
ATOM 649 C CA . ILE A 1 86 ? -14.146 5.817 6.975 1.00 95.94 86 ILE A CA 1
ATOM 650 C C . ILE A 1 86 ? -13.821 6.371 5.582 1.00 95.94 86 ILE A C 1
ATOM 652 O O . ILE A 1 86 ? -13.985 7.567 5.341 1.00 95.94 86 ILE A O 1
ATOM 656 N N . LEU A 1 87 ? -13.378 5.535 4.640 1.00 95.69 87 LEU A N 1
ATOM 657 C CA . LEU A 1 87 ? -13.076 5.986 3.276 1.00 95.69 87 LEU A CA 1
ATOM 658 C C . LEU A 1 87 ? -14.324 6.502 2.554 1.00 95.69 87 LEU A C 1
ATOM 660 O O . LEU A 1 87 ? -14.260 7.541 1.890 1.00 95.69 87 LEU A O 1
ATOM 664 N N . GLU A 1 88 ? -15.456 5.821 2.720 1.00 94.38 88 GLU A N 1
ATOM 665 C CA . GLU A 1 88 ? -16.725 6.222 2.125 1.00 94.38 88 GLU A CA 1
ATOM 666 C C . GLU A 1 88 ? -17.217 7.572 2.663 1.00 94.38 88 GLU A C 1
ATOM 668 O O . GLU A 1 88 ? -17.641 8.421 1.875 1.00 94.38 88 GLU A O 1
ATOM 673 N N . GLY A 1 89 ? -17.076 7.828 3.966 1.00 94.81 89 GLY A N 1
ATOM 674 C CA . GLY A 1 89 ? -17.402 9.122 4.575 1.00 94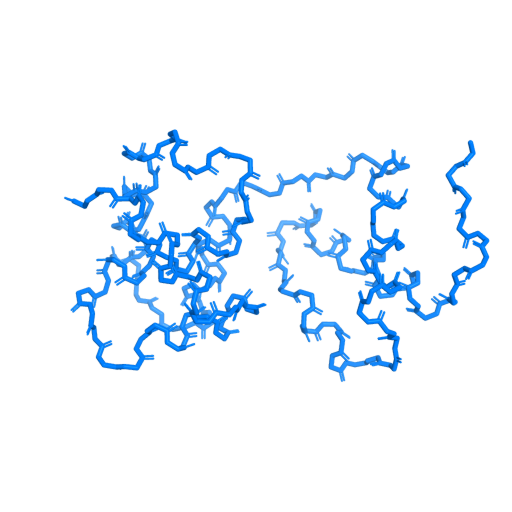.81 89 GLY A CA 1
ATOM 675 C C . GLY A 1 89 ? -16.473 10.271 4.153 1.00 94.81 89 GLY A C 1
ATOM 676 O O . GLY A 1 89 ? -16.804 11.442 4.334 1.00 94.81 89 GLY A O 1
ATOM 677 N N . ASN A 1 90 ? -15.318 9.965 3.550 1.00 94.31 90 ASN A N 1
ATOM 678 C CA . ASN A 1 90 ? -14.255 10.929 3.254 1.00 94.31 90 ASN A CA 1
ATOM 679 C C . ASN A 1 90 ? -13.923 11.055 1.758 1.00 94.31 90 ASN A C 1
ATOM 681 O O . ASN A 1 90 ? -12.791 11.395 1.408 1.00 94.31 90 ASN A O 1
ATOM 685 N N . ARG A 1 91 ? -14.898 10.858 0.854 1.00 88.88 91 ARG A N 1
ATOM 686 C CA . ARG A 1 91 ? -14.671 10.854 -0.612 1.00 88.88 91 ARG A CA 1
ATOM 687 C C . ARG A 1 91 ? -13.803 12.020 -1.107 1.00 88.88 91 ARG A C 1
ATOM 689 O O . ARG A 1 91 ? -12.843 11.800 -1.838 1.00 88.88 91 ARG A O 1
ATOM 696 N N . ARG A 1 92 ? -14.056 13.254 -0.649 1.00 87.25 92 ARG A N 1
ATOM 697 C CA . ARG A 1 92 ? -13.266 14.445 -1.039 1.00 87.25 92 ARG A CA 1
ATOM 698 C C . ARG A 1 92 ? -11.785 14.361 -0.644 1.00 87.25 92 ARG A C 1
ATOM 700 O O . ARG A 1 92 ? -10.937 14.858 -1.375 1.00 87.25 92 ARG A O 1
ATOM 707 N N . ALA A 1 93 ? -11.461 13.735 0.487 1.00 85.19 93 ALA A N 1
ATOM 708 C CA . ALA A 1 93 ? -10.082 13.569 0.952 1.00 85.19 93 ALA A CA 1
ATOM 709 C C . ALA A 1 93 ? -9.336 12.427 0.230 1.00 85.19 93 ALA A C 1
ATOM 711 O O . ALA A 1 93 ? -8.102 12.382 0.262 1.00 85.19 93 ALA A O 1
ATOM 712 N N . VAL A 1 94 ? -10.083 11.521 -0.411 1.00 85.06 94 VAL A N 1
ATOM 713 C CA . VAL A 1 94 ? -9.613 10.287 -1.063 1.00 85.06 94 VAL A CA 1
ATOM 714 C C . VAL A 1 94 ? -9.314 10.505 -2.556 1.00 85.06 94 VAL A C 1
ATOM 716 O O . VAL A 1 94 ? -8.374 9.909 -3.084 1.00 85.06 94 VAL A O 1
ATOM 719 N N . VAL A 1 95 ? -10.060 11.375 -3.250 1.00 85.81 95 VAL A N 1
ATOM 720 C CA . VAL A 1 95 ? -9.927 11.575 -4.709 1.00 85.81 95 VAL A CA 1
ATOM 721 C C . VAL A 1 95 ? -8.492 11.932 -5.124 1.00 85.81 95 VAL A C 1
ATOM 723 O O . VAL A 1 95 ? -7.851 12.813 -4.552 1.00 85.81 95 VAL A O 1
ATOM 726 N N . GLY A 1 96 ? -7.993 11.237 -6.153 1.00 84.06 96 GLY A N 1
ATOM 727 C CA . GLY A 1 96 ? -6.716 11.533 -6.816 1.00 84.06 96 GLY A CA 1
ATOM 728 C C . GLY A 1 96 ? -5.456 11.125 -6.046 1.00 84.06 96 GLY A C 1
ATOM 729 O O . GLY A 1 96 ? -4.351 11.356 -6.530 1.00 84.06 96 GLY A O 1
ATOM 730 N N . ARG A 1 97 ? -5.580 10.510 -4.864 1.00 89.88 97 ARG A N 1
ATOM 731 C CA . ARG A 1 97 ? -4.421 10.164 -4.026 1.00 89.88 97 ARG A CA 1
ATOM 732 C C . ARG A 1 97 ? -3.975 8.717 -4.182 1.00 89.88 97 ARG A C 1
ATOM 734 O O . ARG A 1 97 ? -4.638 7.891 -4.805 1.00 89.88 97 ARG A O 1
ATOM 741 N N . ASN A 1 98 ? -2.802 8.417 -3.624 1.00 92.50 98 ASN A N 1
ATOM 742 C CA . ASN A 1 98 ? -2.241 7.074 -3.651 1.00 92.50 98 ASN A CA 1
ATOM 743 C C . ASN A 1 98 ? -3.118 6.107 -2.823 1.00 92.50 98 ASN A C 1
ATOM 745 O O . ASN A 1 98 ? -3.184 6.270 -1.601 1.00 92.50 98 ASN A O 1
ATOM 749 N N . PRO A 1 99 ? -3.744 5.089 -3.445 1.00 94.25 99 PRO A N 1
ATOM 750 C CA . PRO A 1 99 ? -4.666 4.186 -2.759 1.00 94.25 99 PRO A CA 1
ATOM 751 C C . PRO A 1 99 ? -3.995 3.360 -1.654 1.00 94.25 99 PRO A C 1
ATOM 753 O O . PRO A 1 99 ? -4.637 3.083 -0.649 1.00 94.25 99 PRO A O 1
ATOM 756 N N . TRP A 1 100 ? -2.699 3.042 -1.770 1.00 96.06 100 TRP A N 1
ATOM 757 C CA . TRP A 1 100 ? -1.950 2.349 -0.712 1.00 96.06 100 TRP A CA 1
ATOM 758 C C . TRP A 1 100 ? -1.874 3.172 0.576 1.00 96.06 100 TRP A C 1
ATOM 760 O O . TRP A 1 100 ? -2.087 2.649 1.668 1.00 96.06 100 TRP A O 1
ATOM 770 N N . VAL A 1 101 ? -1.607 4.474 0.439 1.00 96.75 101 VAL A N 1
ATOM 771 C CA . VAL A 1 101 ? -1.505 5.401 1.575 1.00 96.75 101 VAL A CA 1
ATOM 772 C C . VAL A 1 101 ? -2.873 5.602 2.220 1.00 96.75 101 VAL A C 1
ATOM 774 O O . VAL A 1 101 ? -2.982 5.587 3.441 1.00 96.75 101 VAL A O 1
ATOM 777 N N . LEU A 1 102 ? -3.923 5.753 1.407 1.00 96.94 102 LEU A N 1
ATOM 778 C CA . LEU A 1 102 ? -5.293 5.900 1.901 1.00 96.94 102 LEU A CA 1
ATOM 779 C C . LEU A 1 102 ? -5.779 4.645 2.631 1.00 96.94 102 LEU A C 1
ATOM 781 O O . LEU A 1 102 ? -6.372 4.762 3.698 1.00 96.94 102 LEU A O 1
ATOM 785 N N . ALA A 1 103 ? -5.495 3.460 2.085 1.00 96.94 103 ALA A N 1
ATOM 786 C CA . ALA A 1 103 ? -5.839 2.188 2.706 1.00 96.94 103 ALA A CA 1
ATOM 787 C C . ALA A 1 103 ? -5.171 2.031 4.079 1.00 96.94 103 ALA A C 1
ATOM 789 O O . ALA A 1 103 ? -5.848 1.737 5.062 1.00 96.94 103 ALA A O 1
ATOM 790 N N . ALA A 1 104 ? -3.862 2.289 4.165 1.00 97.38 104 ALA A N 1
ATOM 791 C CA . ALA A 1 104 ? -3.135 2.267 5.432 1.00 97.38 104 ALA A CA 1
ATOM 792 C C . ALA A 1 104 ? -3.673 3.305 6.430 1.00 97.38 104 ALA A C 1
ATOM 794 O O . ALA A 1 104 ? -3.845 2.989 7.603 1.00 97.38 104 ALA A O 1
ATOM 795 N N . ALA A 1 105 ? -3.981 4.520 5.970 1.00 96.69 105 ALA A N 1
ATOM 796 C CA . ALA A 1 105 ? -4.498 5.587 6.822 1.00 96.69 105 ALA A CA 1
ATOM 797 C C . ALA A 1 105 ? -5.868 5.234 7.414 1.00 96.69 105 ALA A C 1
ATOM 799 O O . ALA A 1 105 ? -6.072 5.368 8.618 1.00 96.69 105 ALA A O 1
ATOM 800 N N . ALA A 1 106 ? -6.786 4.733 6.589 1.00 96.94 106 ALA A N 1
ATOM 801 C CA . ALA A 1 106 ? -8.115 4.335 7.037 1.00 96.94 106 ALA A CA 1
ATOM 802 C C . ALA A 1 106 ? -8.070 3.141 8.001 1.00 96.94 106 ALA A C 1
ATOM 804 O O . ALA A 1 106 ? -8.763 3.147 9.017 1.00 96.94 106 ALA A O 1
ATOM 805 N N . LEU A 1 107 ? -7.214 2.147 7.732 1.00 97.31 107 LEU A N 1
ATOM 806 C CA . LEU A 1 107 ? -6.991 1.029 8.652 1.00 97.31 107 LEU A CA 1
ATOM 807 C C . LEU A 1 107 ? -6.408 1.509 9.983 1.00 97.31 107 LEU A C 1
ATOM 809 O O . LEU A 1 107 ? -6.855 1.054 11.029 1.00 97.31 107 LEU A O 1
ATOM 813 N N . TRP A 1 108 ? -5.477 2.464 9.964 1.00 96.19 108 TRP A N 1
ATOM 814 C CA . TRP A 1 108 ? -4.887 3.001 11.190 1.00 96.19 108 TRP A CA 1
ATOM 815 C C . TRP A 1 108 ? -5.927 3.703 12.071 1.00 96.19 108 TRP A C 1
ATOM 817 O O . TRP A 1 108 ? -5.962 3.491 13.287 1.00 96.19 108 TRP A O 1
ATOM 827 N N . LEU A 1 109 ? -6.817 4.484 11.449 1.00 94.88 109 LEU A N 1
ATOM 828 C CA . LEU A 1 109 ? -7.945 5.122 12.131 1.00 94.88 109 LEU A CA 1
ATOM 829 C C . LEU A 1 109 ? -8.950 4.092 12.673 1.00 94.88 109 LEU A C 1
ATOM 831 O O . LEU A 1 109 ? -9.511 4.300 13.745 1.00 94.88 109 LEU A O 1
ATOM 835 N N . ALA A 1 110 ? -9.133 2.963 11.983 1.00 95.56 110 ALA A N 1
ATOM 836 C CA . ALA A 1 110 ? -10.005 1.873 12.421 1.00 95.56 110 ALA A CA 1
ATOM 837 C C . ALA A 1 110 ? -9.423 1.024 13.573 1.00 95.56 110 ALA A C 1
ATOM 839 O O . ALA A 1 110 ? -10.185 0.404 14.310 1.00 95.56 110 ALA A O 1
ATOM 840 N N . THR A 1 111 ? -8.098 0.990 13.754 1.00 90.56 111 THR A N 1
ATOM 841 C CA . THR A 1 111 ? -7.405 0.191 14.792 1.00 90.56 111 THR A CA 1
ATOM 842 C C . THR A 1 111 ? -7.206 0.907 16.138 1.00 90.56 111 THR A C 1
ATOM 844 O O . THR A 1 111 ? -6.423 0.445 16.959 1.00 90.56 111 THR A O 1
ATOM 847 N N . TYR A 1 112 ? -7.853 2.055 16.380 1.00 73.62 112 TYR A N 1
ATOM 848 C CA . TYR A 1 112 ? -7.757 2.808 17.650 1.00 73.62 112 TYR A CA 1
ATOM 849 C C . TYR A 1 112 ? -6.321 3.106 18.135 1.00 73.62 112 TYR A C 1
ATOM 851 O O . TYR A 1 112 ? -6.037 3.084 19.328 1.00 73.62 112 TYR A O 1
ATOM 859 N N . LYS A 1 113 ? -5.410 3.442 17.211 1.00 67.62 113 LYS A N 1
ATOM 860 C CA . LYS A 1 113 ? -4.017 3.836 17.515 1.00 67.62 113 LYS A CA 1
ATOM 861 C C . LYS A 1 113 ? -3.247 2.829 18.388 1.00 67.62 113 LYS A C 1
ATOM 863 O O . LYS A 1 113 ? -2.418 3.240 19.199 1.00 67.62 113 LYS A O 1
ATOM 868 N N . GLU A 1 114 ? -3.476 1.531 18.189 1.00 82.88 114 GLU A N 1
ATOM 869 C CA . GLU A 1 114 ? -2.609 0.488 18.746 1.00 82.88 114 GLU A CA 1
ATOM 870 C C . GLU A 1 114 ? -1.124 0.822 18.483 1.00 82.88 114 GLU A C 1
ATOM 872 O O . GLU A 1 114 ? -0.746 1.279 17.394 1.00 82.88 114 GLU A O 1
ATOM 877 N N . TYR A 1 115 ? -0.282 0.656 19.508 1.00 84.88 115 TYR A N 1
ATOM 878 C CA . TYR A 1 115 ? 1.128 1.037 19.440 1.00 84.88 115 TYR A CA 1
ATOM 879 C C . TYR A 1 115 ? 1.843 0.275 18.315 1.00 84.88 115 TYR A C 1
ATOM 881 O O . TYR A 1 115 ? 1.670 -0.927 18.146 1.00 84.88 115 TYR A O 1
ATOM 889 N N . GLY A 1 116 ? 2.633 0.982 17.504 1.00 90.12 116 GLY A N 1
ATOM 890 C CA . GLY A 1 116 ? 3.336 0.393 16.357 1.00 90.12 116 GLY A CA 1
ATOM 891 C C . GLY A 1 116 ? 2.454 0.071 15.139 1.00 90.12 116 GLY A C 1
ATOM 892 O O . GLY A 1 116 ? 2.989 -0.211 14.065 1.00 90.12 116 GLY A O 1
ATOM 893 N N . MET A 1 117 ? 1.123 0.189 15.238 1.00 94.50 117 MET A N 1
ATOM 894 C CA . MET A 1 117 ? 0.215 -0.152 14.136 1.00 94.50 117 MET A CA 1
ATOM 895 C C . MET A 1 117 ? 0.416 0.743 12.909 1.00 94.50 117 MET A C 1
ATOM 897 O O . MET A 1 117 ? 0.359 0.269 11.775 1.00 94.50 117 MET A O 1
ATOM 901 N N . LEU A 1 118 ? 0.722 2.026 13.124 1.00 94.69 118 LEU A N 1
ATOM 902 C CA . LEU A 1 118 ? 1.024 2.965 12.042 1.00 94.69 118 LEU A CA 1
ATOM 903 C C . LEU A 1 118 ? 2.229 2.504 11.204 1.00 94.69 118 LEU A C 1
ATOM 905 O O . LEU A 1 118 ? 2.166 2.524 9.976 1.00 94.69 118 LEU A O 1
ATOM 909 N N . ILE A 1 119 ? 3.302 2.057 11.866 1.00 96.12 119 ILE A N 1
ATOM 910 C CA . ILE A 1 119 ? 4.525 1.572 11.210 1.00 96.12 119 ILE A CA 1
ATOM 911 C C . ILE A 1 119 ? 4.211 0.302 10.419 1.00 96.12 119 ILE A C 1
ATOM 913 O O . ILE A 1 119 ? 4.471 0.244 9.219 1.00 96.12 119 ILE A O 1
ATOM 917 N N . ARG A 1 120 ? 3.544 -0.667 11.055 1.00 96.25 120 ARG A N 1
ATOM 918 C CA . ARG A 1 120 ? 3.125 -1.925 10.421 1.00 96.25 120 ARG A CA 1
ATOM 919 C C . ARG A 1 120 ? 2.256 -1.699 9.181 1.00 96.25 120 ARG A C 1
ATOM 921 O O . ARG A 1 120 ? 2.431 -2.382 8.174 1.00 96.25 120 ARG A O 1
ATOM 928 N N . LEU A 1 121 ? 1.322 -0.748 9.229 1.00 97.00 121 LEU A N 1
ATOM 929 C CA . LEU A 1 121 ? 0.461 -0.411 8.089 1.00 97.00 121 LEU A CA 1
ATOM 930 C C . LEU A 1 121 ? 1.224 0.300 6.972 1.00 97.00 121 LEU A C 1
ATOM 932 O O . LEU A 1 121 ? 0.991 0.004 5.799 1.00 97.00 121 LEU A O 1
ATOM 936 N N . ALA A 1 122 ? 2.150 1.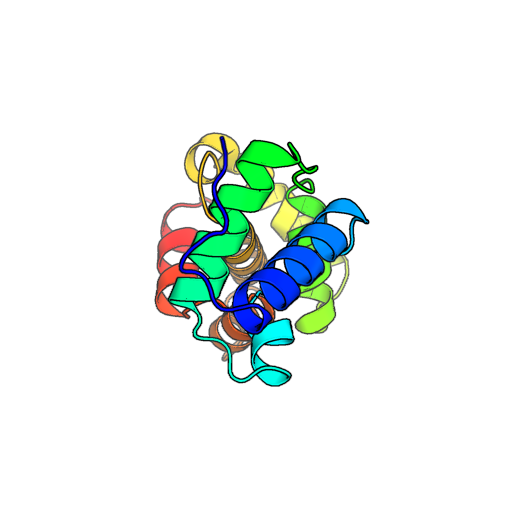198 7.314 1.00 96.75 122 ALA A N 1
ATOM 937 C CA . ALA A 1 122 ? 3.010 1.857 6.337 1.00 96.75 122 ALA A CA 1
ATOM 938 C C . ALA A 1 122 ? 3.897 0.841 5.597 1.00 96.75 122 ALA A C 1
ATOM 940 O O . ALA A 1 122 ? 3.931 0.838 4.364 1.00 96.75 122 ALA A O 1
ATOM 941 N N . GLU A 1 123 ? 4.524 -0.087 6.322 1.00 95.81 123 GLU A N 1
ATOM 942 C CA . GLU A 1 123 ? 5.313 -1.183 5.748 1.00 95.81 123 GLU A CA 1
ATOM 943 C C . GLU A 1 123 ? 4.463 -2.113 4.876 1.00 95.81 123 GLU A C 1
ATOM 945 O O . GLU A 1 123 ? 4.834 -2.431 3.741 1.00 95.81 123 GLU A O 1
ATOM 950 N N . ALA A 1 124 ? 3.281 -2.507 5.363 1.00 96.38 124 ALA A N 1
ATOM 951 C CA . ALA A 1 124 ? 2.341 -3.325 4.606 1.00 96.38 124 ALA A CA 1
ATOM 952 C C . ALA A 1 124 ? 1.920 -2.645 3.293 1.00 96.38 124 ALA A C 1
ATOM 954 O O . ALA A 1 124 ? 1.778 -3.324 2.276 1.00 96.38 124 ALA A O 1
ATOM 955 N N . ALA A 1 125 ? 1.778 -1.321 3.287 1.00 96.31 125 ALA A N 1
ATOM 956 C CA . ALA A 1 125 ? 1.434 -0.540 2.105 1.00 96.31 125 ALA A CA 1
ATOM 957 C C . ALA A 1 125 ? 2.635 -0.170 1.211 1.00 96.31 125 ALA A C 1
ATOM 959 O O . ALA A 1 125 ? 2.437 0.366 0.118 1.00 96.31 125 ALA A O 1
ATOM 960 N N . GLY A 1 126 ? 3.875 -0.425 1.647 1.00 95.06 126 GLY A N 1
ATOM 961 C CA . GLY A 1 126 ? 5.081 0.075 0.976 1.00 95.06 126 GLY A CA 1
ATOM 962 C C . GLY A 1 126 ? 5.140 1.610 0.924 1.00 95.06 126 GLY A C 1
ATOM 963 O O . GLY A 1 126 ? 5.632 2.185 -0.053 1.00 95.06 126 GLY A O 1
ATOM 964 N N . ALA A 1 127 ? 4.588 2.266 1.946 1.00 95.62 127 ALA A N 1
ATOM 965 C CA . ALA A 1 127 ? 4.476 3.711 2.094 1.00 95.62 127 ALA A CA 1
ATOM 966 C C . ALA A 1 127 ? 5.331 4.223 3.264 1.00 95.62 127 ALA A C 1
ATOM 968 O O . ALA A 1 127 ? 5.833 3.451 4.076 1.00 95.62 127 ALA A O 1
ATOM 969 N N . THR A 1 128 ? 5.501 5.542 3.355 1.00 95.56 128 THR A N 1
ATOM 970 C CA . THR A 1 128 ? 6.165 6.172 4.502 1.00 95.56 128 THR A CA 1
ATOM 971 C C . THR A 1 128 ? 5.177 6.381 5.645 1.00 95.56 128 THR A C 1
ATOM 973 O O . THR A 1 128 ? 4.008 6.693 5.409 1.00 95.56 128 THR A O 1
ATOM 976 N N . VAL A 1 129 ? 5.663 6.261 6.883 1.00 96.31 129 VAL A N 1
ATOM 977 C CA . VAL A 1 129 ? 4.885 6.511 8.111 1.00 96.31 129 VAL A CA 1
ATOM 978 C C . VAL A 1 129 ? 4.238 7.895 8.076 1.00 96.31 129 VAL A C 1
ATOM 980 O O . VAL A 1 129 ? 3.025 8.018 8.222 1.00 96.31 129 VAL A O 1
ATOM 983 N N . GLU A 1 130 ? 5.031 8.920 7.764 1.00 96.06 130 GLU A N 1
ATOM 984 C CA . GLU A 1 130 ? 4.565 10.304 7.655 1.00 96.06 130 GLU A CA 1
ATOM 985 C C . GLU A 1 130 ? 3.474 10.473 6.581 1.00 96.06 130 GLU A C 1
ATOM 987 O O . GLU A 1 130 ? 2.497 11.196 6.775 1.00 96.06 130 GLU A O 1
ATOM 992 N N . GLY A 1 131 ? 3.597 9.778 5.445 1.00 95.38 131 GLY A N 1
ATOM 993 C CA . GLY A 1 131 ? 2.597 9.828 4.380 1.00 95.38 131 GLY A CA 1
ATOM 994 C C . GLY A 1 131 ? 1.248 9.267 4.830 1.00 95.38 131 GLY A C 1
ATOM 995 O O . GLY A 1 131 ? 0.205 9.851 4.523 1.00 95.38 131 GLY A O 1
ATOM 996 N N . VAL A 1 132 ? 1.272 8.162 5.580 1.00 96.19 132 VAL A N 1
ATOM 997 C CA . VAL A 1 132 ? 0.073 7.545 6.162 1.00 96.19 132 VAL A CA 1
ATOM 998 C C . VAL A 1 132 ? -0.542 8.456 7.224 1.00 96.19 132 VAL A C 1
ATOM 1000 O O . VAL A 1 132 ? -1.744 8.717 7.181 1.00 96.19 132 VAL A O 1
ATOM 1003 N N . GLU A 1 133 ? 0.272 9.012 8.121 1.00 94.50 133 GLU A N 1
ATOM 1004 C CA . GLU A 1 133 ? -0.195 9.919 9.172 1.00 94.50 133 GLU A CA 1
ATOM 1005 C C . GLU A 1 133 ? -0.839 11.190 8.594 1.00 94.50 133 GLU A C 1
ATOM 1007 O O . GLU A 1 133 ? -1.955 11.563 8.963 1.00 94.50 133 GLU A O 1
ATOM 1012 N N . ASN A 1 134 ? -0.185 11.828 7.621 1.00 94.69 134 ASN A N 1
ATOM 1013 C CA . ASN A 1 134 ? -0.701 13.025 6.958 1.00 94.69 134 ASN A CA 1
ATOM 1014 C C . ASN A 1 134 ? -1.990 12.755 6.170 1.00 94.69 134 ASN A C 1
ATOM 1016 O O . ASN A 1 134 ? -2.851 13.633 6.067 1.00 94.69 134 ASN A O 1
ATOM 1020 N N . ALA A 1 135 ? -2.145 11.559 5.598 1.00 94.44 135 ALA A N 1
ATOM 1021 C CA . ALA A 1 135 ? -3.392 11.164 4.955 1.00 94.44 135 ALA A CA 1
ATOM 1022 C C . ALA A 1 135 ? -4.517 10.971 5.979 1.00 94.44 135 ALA A C 1
ATOM 1024 O O . ALA A 1 135 ? -5.619 11.472 5.757 1.00 94.44 135 ALA A O 1
ATOM 1025 N N . ALA A 1 136 ? -4.227 10.322 7.108 1.00 93.69 136 ALA A N 1
ATOM 1026 C CA . ALA A 1 136 ? -5.192 10.085 8.175 1.00 93.69 136 ALA A CA 1
ATOM 1027 C C . ALA A 1 136 ? -5.699 11.389 8.809 1.00 93.69 136 ALA A C 1
ATOM 1029 O O . ALA A 1 136 ? -6.901 11.542 8.992 1.00 93.69 136 ALA A O 1
ATOM 1030 N N . ARG A 1 137 ? -4.824 12.380 9.040 1.00 92.88 137 ARG A N 1
ATOM 1031 C CA . ARG A 1 137 ? -5.209 13.711 9.567 1.00 92.88 137 ARG A CA 1
ATOM 1032 C C . ARG A 1 137 ? -6.236 14.455 8.705 1.00 92.88 137 ARG A C 1
ATOM 1034 O O . ARG A 1 137 ? -6.856 15.406 9.168 1.00 92.88 137 ARG A O 1
ATOM 1041 N N . ARG A 1 138 ? -6.394 14.063 7.440 1.00 90.94 138 ARG A N 1
ATOM 1042 C CA . ARG A 1 138 ? -7.331 14.682 6.491 1.00 90.94 138 ARG A CA 1
ATOM 1043 C C . ARG A 1 138 ? -8.679 13.958 6.426 1.00 90.94 138 ARG A C 1
ATOM 1045 O O . ARG A 1 138 ? -9.565 14.432 5.720 1.00 90.94 138 ARG A O 1
ATOM 1052 N N . MET A 1 139 ? -8.819 12.828 7.116 1.00 92.75 139 MET A N 1
ATOM 1053 C CA . MET A 1 139 ? -10.054 12.054 7.211 1.00 92.75 139 MET A CA 1
ATOM 1054 C C . MET A 1 139 ? -10.751 12.340 8.545 1.00 92.75 139 MET A C 1
ATOM 1056 O O . MET A 1 139 ? -10.101 12.537 9.569 1.00 92.75 139 MET A O 1
ATOM 1060 N N . ARG A 1 140 ? -12.082 12.355 8.530 1.00 84.56 140 ARG A N 1
ATOM 1061 C CA . ARG A 1 140 ? -12.943 12.415 9.719 1.00 84.56 140 ARG A CA 1
ATOM 1062 C C . ARG A 1 140 ? -13.388 10.993 10.086 1.00 84.56 140 ARG A C 1
ATOM 1064 O O . ARG A 1 140 ? -13.622 10.201 9.176 1.00 84.56 140 ARG A O 1
ATOM 1071 N N . VAL A 1 141 ? -13.476 10.668 11.377 1.00 81.44 141 VAL A N 1
ATOM 1072 C CA . VAL A 1 141 ? -13.797 9.316 11.893 1.00 81.44 141 VAL A CA 1
ATOM 1073 C C . VAL A 1 141 ? -15.125 9.317 12.627 1.00 81.44 141 VAL A C 1
ATOM 1075 O O . VAL A 1 141 ? -15.381 10.335 13.304 1.00 81.44 141 VAL A O 1
#